Protein AF-A0A0F7BI77-F1 (afdb_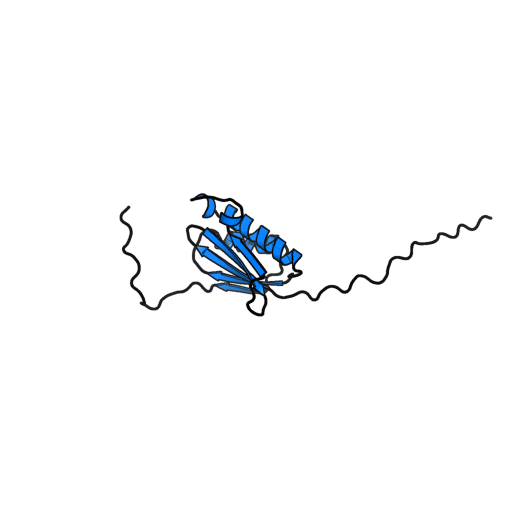monomer)

Structure (mmCIF, N/CA/C/O backbone):
data_AF-A0A0F7BI77-F1
#
_entry.id   AF-A0A0F7BI77-F1
#
loop_
_atom_site.group_PDB
_atom_site.id
_atom_site.type_symbol
_atom_site.label_atom_id
_atom_site.label_alt_id
_atom_site.label_comp_id
_atom_site.label_asym_id
_atom_site.label_entity_id
_atom_site.label_seq_id
_atom_site.pdbx_PDB_ins_code
_atom_site.Cartn_x
_atom_site.Cartn_y
_atom_site.Cartn_z
_atom_site.occupancy
_atom_site.B_iso_or_equiv
_atom_site.auth_seq_id
_atom_site.auth_comp_id
_atom_site.auth_asym_id
_atom_site.auth_atom_id
_atom_site.pdbx_PDB_model_num
ATOM 1 N N . MET A 1 1 ? -23.263 17.274 64.463 1.00 49.94 1 MET A N 1
ATOM 2 C CA . MET A 1 1 ? -23.212 16.264 63.380 1.00 49.94 1 MET A CA 1
ATOM 3 C C . MET A 1 1 ? -23.538 16.939 62.049 1.00 49.94 1 MET A C 1
ATOM 5 O O . MET A 1 1 ? -24.688 17.282 61.827 1.00 49.94 1 MET A O 1
ATOM 9 N N . LYS A 1 2 ? -22.540 17.222 61.197 1.00 44.50 2 LYS A N 1
ATOM 10 C CA . LYS A 1 2 ? -22.756 17.822 59.865 1.00 44.50 2 LYS A CA 1
ATOM 11 C C . LYS A 1 2 ? -22.809 16.701 58.824 1.00 44.50 2 LYS A C 1
ATOM 13 O O . LYS A 1 2 ? -21.796 16.066 58.547 1.00 44.50 2 LYS A O 1
ATOM 18 N N . THR A 1 3 ? -23.991 16.434 58.279 1.00 53.53 3 THR A N 1
ATOM 19 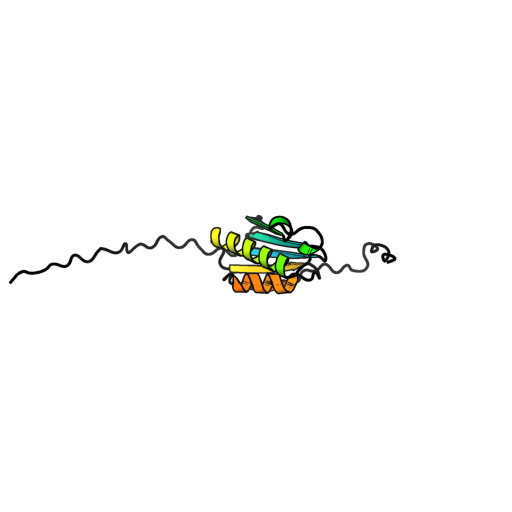C CA . THR A 1 3 ? -24.207 15.451 57.209 1.00 53.53 3 THR A CA 1
ATOM 20 C C . THR A 1 3 ? -23.670 15.988 55.881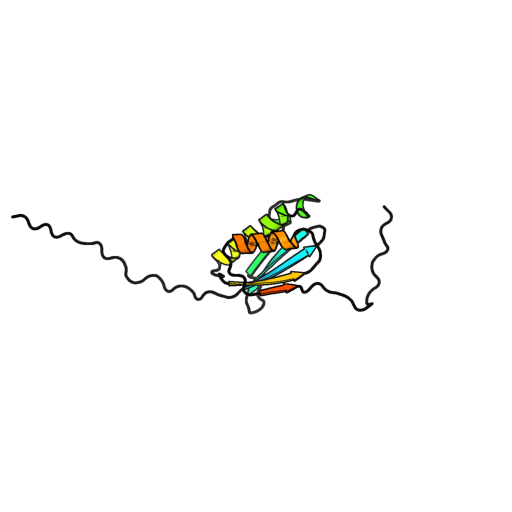 1.00 53.53 3 THR A C 1
ATOM 22 O O . THR A 1 3 ? -24.289 16.847 55.254 1.00 53.53 3 THR A O 1
ATOM 25 N N . TYR A 1 4 ? -22.523 15.478 55.435 1.00 56.03 4 TYR A N 1
ATOM 26 C CA . TYR A 1 4 ? -21.991 15.731 54.097 1.00 56.03 4 TYR A CA 1
ATOM 27 C C . TYR A 1 4 ? -22.781 14.923 53.055 1.00 56.03 4 TYR A C 1
ATOM 29 O O . TYR A 1 4 ? -22.498 13.750 52.818 1.00 56.03 4 TYR A O 1
ATOM 37 N N . LYS A 1 5 ? -23.764 15.546 52.394 1.00 58.50 5 LYS A N 1
ATOM 38 C CA . LYS A 1 5 ? -24.349 15.004 51.155 1.00 58.50 5 LYS A CA 1
ATOM 39 C C . LYS A 1 5 ? -23.339 15.185 50.015 1.00 58.50 5 LYS A C 1
ATOM 41 O O . LYS A 1 5 ? -23.290 16.241 49.389 1.00 58.50 5 LYS A O 1
ATOM 46 N N . LYS A 1 6 ? -22.532 14.158 49.731 1.00 56.34 6 LYS A N 1
ATOM 47 C CA . LYS A 1 6 ? -21.759 14.078 48.480 1.00 56.34 6 LYS A CA 1
ATOM 48 C C . LYS A 1 6 ? -22.742 13.952 47.308 1.00 56.34 6 LYS A C 1
ATOM 50 O O . LYS A 1 6 ? -23.318 12.889 47.099 1.00 56.34 6 LYS A O 1
ATOM 55 N N . LYS A 1 7 ? -22.945 15.03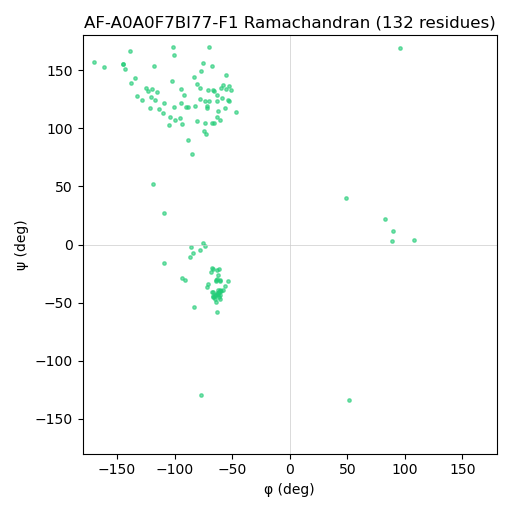1 46.544 1.00 56.72 7 LYS A N 1
ATOM 56 C CA . LYS A 1 7 ? -23.524 14.946 45.195 1.00 56.72 7 LYS A CA 1
ATOM 57 C C . LYS A 1 7 ? -22.503 14.232 44.308 1.00 56.72 7 LYS A C 1
ATOM 59 O O . LYS A 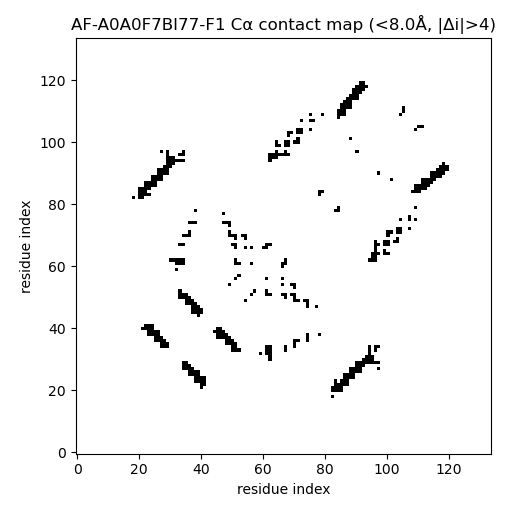1 7 ? -21.486 14.820 43.953 1.00 56.72 7 LYS A O 1
ATOM 64 N N . PHE A 1 8 ? -22.750 12.966 43.991 1.00 57.94 8 PHE A N 1
ATOM 65 C CA . PHE A 1 8 ? -22.028 12.282 42.922 1.00 57.94 8 PHE A CA 1
ATOM 66 C C . PHE A 1 8 ? -22.392 12.950 41.585 1.00 57.94 8 PHE A C 1
ATOM 68 O O . PHE A 1 8 ? -23.580 13.192 41.351 1.00 57.94 8 PHE A O 1
ATOM 75 N N . PRO A 1 9 ? -21.420 13.292 40.721 1.00 57.19 9 PRO A N 1
ATOM 76 C CA . PRO A 1 9 ? -21.730 13.835 39.407 1.00 57.19 9 PRO A CA 1
ATOM 77 C C . PRO A 1 9 ? -22.484 12.772 38.603 1.00 57.19 9 PRO A C 1
ATOM 79 O O . PRO A 1 9 ? -22.004 11.649 38.449 1.00 57.19 9 PRO A O 1
ATOM 82 N N . ALA A 1 10 ? -23.678 13.121 38.120 1.00 62.62 10 ALA A N 1
ATOM 83 C CA . ALA A 1 10 ? -24.442 12.285 37.208 1.00 62.62 10 ALA A CA 1
ATOM 84 C C . ALA A 1 10 ? -23.610 12.077 35.938 1.00 62.62 10 ALA A C 1
ATOM 86 O O . ALA A 1 10 ? -23.412 13.003 35.153 1.00 62.62 10 ALA A O 1
ATOM 87 N N . GLN A 1 11 ? -23.071 10.874 35.765 1.00 63.94 11 GLN A N 1
ATOM 88 C CA . GLN A 1 11 ? -22.447 10.497 34.507 1.00 63.94 11 GLN A CA 1
ATOM 89 C C . GLN A 1 11 ? -23.555 10.430 33.445 1.00 63.94 11 GLN A C 1
ATOM 91 O O . GLN A 1 11 ? -24.606 9.843 33.719 1.00 63.94 11 GLN A O 1
ATOM 96 N N . PRO A 1 12 ? -23.377 11.020 32.250 1.00 58.69 12 PRO A N 1
ATOM 97 C CA . PRO A 1 12 ? -24.340 10.833 31.176 1.00 58.69 12 PRO A CA 1
ATOM 98 C C . PRO A 1 12 ? -24.360 9.344 30.804 1.00 58.69 12 PRO A C 1
ATOM 100 O O . PRO A 1 12 ? -23.399 8.818 30.253 1.00 58.69 12 PRO A O 1
ATOM 103 N N . PHE A 1 13 ? -25.453 8.655 31.142 1.00 60.59 13 PHE A N 1
ATOM 104 C CA . PHE A 1 13 ? -25.643 7.219 30.891 1.00 60.59 13 PHE A CA 1
ATOM 105 C C . PHE A 1 13 ? -25.761 6.894 29.390 1.00 60.59 13 PHE A C 1
ATOM 107 O O . PHE A 1 13 ? -25.523 5.768 28.963 1.00 60.59 13 PHE A O 1
ATOM 114 N N . PHE A 1 14 ? -26.093 7.891 28.566 1.00 60.03 14 PHE A N 1
ATOM 115 C CA . PHE A 1 14 ? -26.186 7.751 27.118 1.00 60.03 14 PHE A CA 1
ATOM 116 C C . PHE A 1 14 ? -24.827 8.010 26.461 1.00 60.03 14 PHE A C 1
ATOM 118 O O . PHE A 1 14 ? -24.496 9.130 26.071 1.00 60.03 14 PHE A O 1
ATOM 125 N N . SER A 1 15 ? -24.030 6.951 26.306 1.00 66.25 15 SER A N 1
ATOM 126 C CA . SER A 1 15 ? -22.961 6.957 25.307 1.00 66.25 15 SER A CA 1
ATOM 127 C C . SER A 1 15 ? -23.589 7.158 23.919 1.00 66.25 15 SER A C 1
ATOM 129 O O . SER A 1 15 ? -24.585 6.487 23.629 1.00 66.25 15 SER A O 1
ATOM 131 N N . PRO A 1 16 ? -23.051 8.032 23.048 1.00 66.12 16 PRO A N 1
ATOM 132 C CA . PRO A 1 16 ? -23.593 8.212 21.704 1.00 66.12 16 PRO A CA 1
ATOM 133 C C . PRO A 1 16 ? -23.635 6.862 20.980 1.00 66.12 16 PRO A C 1
ATOM 135 O O . PRO A 1 16 ? -22.667 6.101 21.040 1.00 66.12 16 PRO A O 1
ATOM 138 N N . LEU A 1 17 ? -24.767 6.559 20.329 1.00 63.44 17 LEU A N 1
ATOM 139 C CA . LEU A 1 17 ? -24.968 5.332 19.554 1.00 63.44 17 LEU A CA 1
ATOM 140 C C . LEU A 1 17 ? -23.751 5.113 18.650 1.00 63.44 17 LEU A C 1
ATOM 142 O O . LEU A 1 17 ? -23.475 5.916 17.755 1.00 63.44 17 LEU A O 1
ATOM 146 N N . LYS A 1 18 ? -22.994 4.044 18.921 1.00 60.31 18 LYS A N 1
ATOM 147 C CA . LYS A 1 18 ? -21.823 3.668 18.128 1.00 60.31 18 LYS A CA 1
ATOM 148 C C . LYS A 1 18 ? -22.291 3.519 16.681 1.00 60.31 18 LYS A C 1
ATOM 150 O O . LYS A 1 18 ? -23.150 2.681 16.405 1.00 60.31 18 LYS A O 1
ATOM 155 N N . LYS A 1 19 ? -21.764 4.345 15.768 1.00 63.62 19 LYS A N 1
ATOM 156 C CA . LYS A 1 19 ? -22.008 4.170 14.330 1.00 63.62 19 LYS A CA 1
ATOM 157 C C . LYS A 1 19 ? -21.682 2.720 13.977 1.00 63.62 19 LYS A C 1
ATOM 159 O O . LYS A 1 19 ? -20.670 2.188 14.434 1.00 63.62 19 LYS A O 1
ATOM 164 N N . LYS A 1 20 ? -22.576 2.076 13.226 1.00 65.94 20 LYS A N 1
ATOM 165 C CA . LYS A 1 20 ? -22.409 0.688 12.789 1.00 65.94 20 LYS A CA 1
ATOM 166 C C . LYS A 1 20 ? -21.053 0.578 12.087 1.00 65.94 2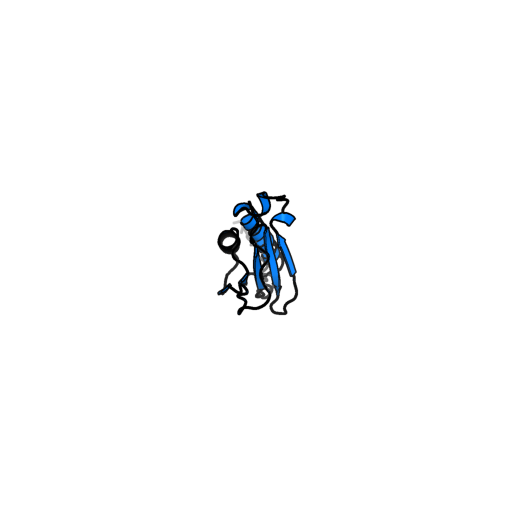0 LYS A C 1
ATOM 168 O O . LYS A 1 20 ? -20.792 1.351 11.175 1.00 65.94 20 LYS A O 1
ATOM 173 N N . SER A 1 21 ? -20.198 -0.337 12.542 1.00 67.31 21 SER A N 1
ATOM 174 C CA . SER A 1 21 ? -18.891 -0.561 11.923 1.00 67.31 21 SER A CA 1
ATOM 175 C C . SER A 1 21 ? -19.105 -1.025 10.485 1.00 67.31 21 SER A C 1
ATOM 177 O O . SER A 1 21 ? -19.686 -2.092 10.258 1.00 67.31 21 SER A O 1
ATOM 179 N N . GLU A 1 22 ? -18.674 -0.213 9.527 1.00 84.69 22 GLU A N 1
ATOM 180 C CA . GLU A 1 22 ? -18.773 -0.538 8.109 1.00 84.69 22 GLU A CA 1
ATOM 181 C C . GLU A 1 22 ? -17.592 -1.419 7.686 1.00 84.69 22 GLU A C 1
ATOM 183 O O . GLU A 1 22 ? -16.468 -1.287 8.179 1.00 84.69 22 GLU A O 1
ATOM 188 N N . ILE A 1 23 ? -17.864 -2.360 6.780 1.00 91.31 23 ILE A N 1
ATOM 189 C CA . ILE A 1 23 ? -16.842 -3.223 6.189 1.00 91.31 23 ILE A CA 1
ATOM 190 C C . ILE A 1 23 ? -16.317 -2.533 4.933 1.00 91.31 23 ILE A C 1
ATOM 192 O O . ILE A 1 23 ? -17.062 -2.309 3.976 1.00 91.31 23 ILE A O 1
ATOM 196 N N . GLY A 1 24 ? -15.022 -2.227 4.935 1.00 94.31 24 GLY A N 1
ATOM 197 C CA . GLY A 1 24 ? -14.312 -1.675 3.786 1.00 94.31 24 GLY A CA 1
ATOM 198 C C . GLY A 1 24 ? -13.502 -2.730 3.036 1.00 94.31 24 GLY A C 1
ATOM 199 O O . GLY A 1 24 ? -13.179 -3.798 3.554 1.00 94.31 24 GLY A O 1
ATOM 200 N N . THR A 1 25 ? -13.115 -2.416 1.807 1.00 96.06 25 THR A N 1
ATOM 201 C CA . THR A 1 25 ? -12.131 -3.179 1.035 1.00 96.06 25 THR A CA 1
ATOM 202 C C . THR A 1 25 ? -10.957 -2.277 0.683 1.00 96.06 25 THR A C 1
ATOM 204 O O . THR A 1 25 ? -11.136 -1.201 0.117 1.00 96.06 25 THR A O 1
ATOM 207 N N . ILE A 1 26 ? -9.741 -2.714 1.003 1.00 97.00 26 ILE A N 1
ATOM 208 C CA . ILE A 1 26 ? -8.503 -2.056 0.592 1.00 97.00 26 ILE A CA 1
ATOM 209 C C . ILE A 1 26 ? -7.917 -2.806 -0.600 1.00 97.00 26 ILE A C 1
ATOM 211 O O . ILE A 1 26 ? -7.512 -3.967 -0.499 1.00 97.00 26 ILE A O 1
ATOM 215 N N . TYR A 1 27 ? -7.813 -2.105 -1.723 1.00 96.81 27 TYR A N 1
ATOM 216 C CA . TYR A 1 27 ? -7.066 -2.554 -2.887 1.00 96.81 27 TYR A CA 1
ATOM 217 C C . TYR A 1 27 ? -5.611 -2.103 -2.767 1.00 96.81 27 TYR A C 1
ATOM 219 O O . TYR A 1 27 ? -5.320 -0.910 -2.730 1.00 96.81 27 TYR A O 1
ATOM 227 N N . LEU A 1 28 ? -4.693 -3.065 -2.726 1.00 96.81 28 LEU A N 1
ATOM 228 C CA . LEU A 1 28 ? -3.250 -2.857 -2.723 1.00 96.81 28 LEU A CA 1
ATOM 229 C C . LEU A 1 28 ? -2.694 -3.171 -4.112 1.00 96.81 28 LEU A C 1
ATOM 231 O O . LEU A 1 28 ? -2.591 -4.335 -4.498 1.00 96.81 28 LEU A O 1
ATOM 235 N N . GLN A 1 29 ? -2.255 -2.151 -4.839 1.00 95.94 29 GLN A N 1
ATOM 236 C CA . GLN A 1 29 ? -1.512 -2.314 -6.082 1.00 95.94 29 GLN A CA 1
ATOM 237 C C . GLN A 1 29 ? -0.015 -2.127 -5.823 1.00 95.94 29 GLN A C 1
ATOM 239 O O . GLN A 1 29 ? 0.470 -1.012 -5.624 1.00 95.94 29 GLN A O 1
ATOM 244 N N . SER A 1 30 ? 0.727 -3.232 -5.864 1.00 95.00 30 SER A N 1
ATOM 245 C CA . SER A 1 30 ? 2.173 -3.263 -5.665 1.00 95.00 30 SER A CA 1
ATOM 246 C C . SER A 1 30 ? 2.889 -3.467 -6.999 1.00 95.00 30 SER A C 1
ATOM 248 O O . SER A 1 30 ? 2.937 -4.571 -7.549 1.00 95.00 30 SER A O 1
ATOM 250 N N . THR A 1 31 ? 3.451 -2.384 -7.534 1.00 93.75 31 THR A N 1
ATOM 251 C CA . THR A 1 31 ? 4.322 -2.412 -8.720 1.00 93.75 31 THR A CA 1
ATOM 252 C C . THR A 1 31 ? 5.788 -2.313 -8.299 1.00 93.75 31 THR A C 1
ATOM 254 O O . THR A 1 31 ? 6.093 -2.015 -7.148 1.00 93.75 31 THR A O 1
ATOM 257 N N . ARG A 1 32 ? 6.731 -2.525 -9.226 1.00 92.00 32 ARG A N 1
ATOM 258 C CA . ARG A 1 32 ? 8.168 -2.396 -8.917 1.00 92.00 32 ARG A CA 1
ATOM 259 C C . ARG A 1 32 ? 8.577 -0.984 -8.484 1.00 92.00 32 ARG A C 1
ATOM 261 O O . ARG A 1 32 ? 9.542 -0.854 -7.747 1.00 92.00 32 ARG A O 1
ATOM 268 N N . ASN A 1 33 ? 7.849 0.048 -8.918 1.00 93.25 33 ASN A N 1
ATOM 269 C CA . ASN A 1 33 ? 8.252 1.449 -8.746 1.00 93.25 33 ASN A CA 1
ATOM 270 C C . ASN A 1 33 ? 7.395 2.211 -7.726 1.00 93.25 33 ASN A C 1
ATOM 272 O O . ASN A 1 33 ? 7.760 3.316 -7.330 1.00 93.25 33 ASN A O 1
ATOM 276 N N . ASN A 1 34 ? 6.230 1.672 -7.360 1.00 94.75 34 ASN A N 1
ATOM 277 C CA . ASN A 1 34 ? 5.276 2.341 -6.484 1.00 94.75 34 ASN A CA 1
ATOM 278 C C . ASN A 1 34 ? 4.287 1.345 -5.867 1.00 94.75 34 ASN A C 1
ATOM 280 O O . ASN A 1 34 ? 3.919 0.340 -6.491 1.00 94.75 34 ASN A O 1
ATOM 284 N N . THR A 1 35 ? 3.788 1.710 -4.694 1.00 96.19 35 THR A N 1
ATOM 285 C CA . THR A 1 35 ? 2.678 1.063 -3.995 1.00 96.19 35 THR A CA 1
ATOM 286 C C . THR A 1 35 ? 1.529 2.046 -3.862 1.00 96.19 35 THR A C 1
ATOM 288 O O . THR A 1 35 ? 1.703 3.152 -3.347 1.00 96.19 35 THR A O 1
ATOM 291 N N . ILE A 1 36 ? 0.362 1.642 -4.353 1.00 96.50 36 ILE A N 1
ATOM 292 C CA . ILE A 1 36 ? -0.870 2.429 -4.319 1.00 96.50 36 ILE A CA 1
ATOM 293 C C . ILE A 1 36 ? -1.897 1.633 -3.525 1.00 96.50 36 ILE A C 1
ATOM 295 O O . ILE A 1 36 ? -2.053 0.429 -3.731 1.00 96.50 36 ILE A O 1
ATOM 299 N N . LEU A 1 37 ? -2.570 2.313 -2.612 1.00 97.19 37 LEU A N 1
ATOM 300 C CA . LEU A 1 37 ? -3.606 1.769 -1.759 1.00 97.19 37 LEU A CA 1
ATOM 301 C C . LEU A 1 37 ? -4.879 2.577 -1.956 1.00 97.19 37 LEU A C 1
ATOM 303 O O . LEU A 1 37 ? -4.851 3.807 -1.896 1.00 97.19 37 LEU A O 1
ATOM 307 N N . THR A 1 38 ? -5.989 1.883 -2.154 1.00 97.38 38 THR A N 1
ATOM 308 C CA . THR A 1 38 ? -7.301 2.502 -2.336 1.00 97.38 38 THR A CA 1
ATOM 309 C C . THR A 1 38 ? -8.285 1.860 -1.379 1.00 97.38 38 THR A C 1
ATOM 311 O O . THR A 1 38 ? -8.446 0.642 -1.384 1.00 97.38 38 THR A O 1
ATOM 314 N N . LEU A 1 39 ? -8.927 2.685 -0.560 1.00 96.56 39 LEU A N 1
ATOM 315 C CA . LEU A 1 39 ? -10.000 2.304 0.343 1.00 96.56 39 LEU A CA 1
ATOM 316 C C . LEU A 1 39 ? -11.341 2.484 -0.365 1.00 96.56 39 LEU A C 1
ATOM 318 O O . LEU A 1 39 ? -11.632 3.552 -0.910 1.00 96.56 39 LEU A O 1
ATOM 322 N N . VAL A 1 40 ? -12.148 1.434 -0.340 1.00 96.12 40 VAL A N 1
ATOM 323 C CA . VAL A 1 40 ? -13.419 1.346 -1.052 1.00 96.12 40 VAL A CA 1
ATOM 324 C C . VAL A 1 40 ? -14.480 0.775 -0.116 1.00 96.12 40 VAL A C 1
ATOM 326 O O . VAL A 1 40 ? -14.185 -0.119 0.678 1.00 96.12 40 VAL A O 1
ATOM 329 N N . ASP A 1 41 ? -15.710 1.261 -0.220 1.00 92.19 41 ASP A N 1
ATOM 330 C CA . ASP A 1 41 ? -16.858 0.672 0.478 1.00 92.19 41 ASP A CA 1
ATOM 331 C C . ASP A 1 41 ? -17.247 -0.690 -0.103 1.00 92.19 41 ASP A C 1
ATOM 333 O O . ASP A 1 41 ? -16.862 -1.060 -1.213 1.00 92.19 41 ASP A O 1
ATOM 337 N N . HIS A 1 42 ? -18.141 -1.399 0.585 1.00 87.38 42 HIS A N 1
ATOM 338 C CA . HIS A 1 42 ? -18.816 -2.572 0.028 1.00 87.38 42 HIS A CA 1
ATOM 339 C C . HIS A 1 42 ? -19.519 -2.294 -1.320 1.00 87.38 42 HIS A C 1
ATOM 341 O O . HIS A 1 42 ? -19.597 -3.173 -2.172 1.00 87.38 42 HIS A O 1
ATOM 347 N N . GLN A 1 43 ? -20.012 -1.070 -1.540 1.00 87.88 43 GLN A N 1
ATOM 348 C CA . GLN A 1 43 ? -20.685 -0.677 -2.787 1.00 87.88 43 GLN A CA 1
ATOM 349 C C . GLN A 1 43 ? -19.726 -0.378 -3.953 1.00 87.88 43 GLN A C 1
ATOM 351 O O . GLN A 1 43 ? -20.184 -0.104 -5.056 1.00 87.88 43 GLN A O 1
ATOM 356 N N . GLY A 1 44 ? -18.406 -0.401 -3.736 1.00 86.81 44 GLY A N 1
ATOM 357 C CA . GLY A 1 44 ? -17.432 -0.067 -4.781 1.00 86.81 44 GLY A CA 1
ATOM 358 C C . GLY A 1 44 ? -17.077 1.423 -4.873 1.00 86.81 44 GLY A C 1
ATOM 359 O O . GLY A 1 44 ? -16.265 1.805 -5.713 1.00 86.81 44 GLY A O 1
ATOM 360 N N . ASN A 1 45 ? -17.618 2.263 -3.987 1.00 92.50 45 ASN A N 1
ATOM 361 C CA . ASN A 1 45 ? -17.313 3.692 -3.942 1.00 92.50 45 ASN A CA 1
ATOM 362 C C . ASN A 1 45 ? -15.956 3.946 -3.272 1.00 92.50 45 ASN A C 1
ATOM 364 O O . ASN A 1 45 ? -15.728 3.525 -2.137 1.00 92.50 45 ASN A O 1
ATOM 368 N N . GLY A 1 46 ? -15.054 4.648 -3.961 1.00 93.38 46 GLY A N 1
ATOM 369 C CA . GLY A 1 46 ? -13.741 5.008 -3.425 1.00 93.38 46 GLY A CA 1
ATOM 370 C C . GLY A 1 46 ? -13.847 6.089 -2.349 1.00 93.38 46 GLY A C 1
ATOM 371 O O . GLY A 1 46 ? -14.265 7.207 -2.637 1.00 93.38 46 GLY A O 1
ATOM 372 N N . LYS A 1 47 ? -13.442 5.772 -1.117 1.00 93.25 47 LYS A N 1
ATOM 373 C CA . LYS A 1 47 ? -13.444 6.720 0.012 1.00 93.25 47 LYS A CA 1
ATOM 374 C C . LYS A 1 47 ? -12.146 7.481 0.176 1.00 9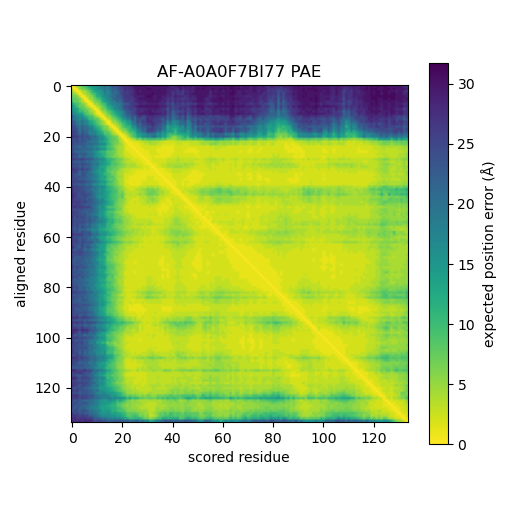3.25 47 LYS A C 1
ATOM 376 O O . LYS A 1 47 ? -12.141 8.602 0.671 1.00 93.25 47 LYS A O 1
ATOM 381 N N . GLY A 1 48 ? -11.043 6.857 -0.207 1.00 94.19 48 GLY A N 1
ATOM 382 C CA . GLY A 1 48 ? -9.723 7.433 -0.039 1.00 94.19 48 GLY A CA 1
ATOM 383 C C . GLY A 1 48 ? -8.678 6.622 -0.773 1.00 94.19 48 GLY A C 1
ATOM 384 O O . GLY A 1 48 ? -8.852 5.437 -1.058 1.00 94.19 48 GLY A O 1
ATOM 385 N N . TRP A 1 49 ? -7.574 7.273 -1.093 1.00 96.44 49 TRP A N 1
ATOM 386 C CA . TRP A 1 49 ? -6.417 6.626 -1.678 1.00 96.44 49 TRP A CA 1
ATOM 387 C C . TRP A 1 49 ? -5.152 7.262 -1.113 1.00 96.44 49 TRP A C 1
ATOM 389 O O . TRP A 1 49 ? -5.126 8.435 -0.741 1.00 96.44 49 TRP A O 1
ATOM 399 N N . ALA A 1 50 ? -4.092 6.473 -1.047 1.00 96.88 50 ALA A N 1
ATOM 400 C CA . ALA A 1 50 ? -2.760 6.972 -0.781 1.00 96.88 50 ALA A CA 1
ATOM 401 C C . ALA A 1 50 ? -1.763 6.144 -1.575 1.00 96.88 50 ALA A C 1
ATOM 403 O O . ALA A 1 50 ? -1.986 4.985 -1.925 1.00 96.88 50 ALA A O 1
ATOM 404 N N . SER A 1 51 ? -0.623 6.744 -1.856 1.00 96.75 51 SER A N 1
ATOM 405 C CA . SER A 1 51 ? 0.495 6.049 -2.469 1.00 96.75 51 SER A CA 1
ATOM 406 C C . SER A 1 51 ? 1.787 6.483 -1.811 1.00 96.75 51 SER A C 1
ATOM 408 O O . SER A 1 51 ? 1.834 7.511 -1.131 1.00 96.75 51 SER A O 1
ATOM 410 N N . SER A 1 52 ? 2.856 5.737 -2.061 1.00 95.62 52 SER A N 1
ATOM 411 C CA . SER A 1 52 ? 4.193 6.140 -1.627 1.00 95.62 52 SER A CA 1
ATOM 412 C C . SER A 1 52 ? 4.562 7.533 -2.163 1.00 95.62 52 SER A C 1
ATOM 414 O O . SER A 1 52 ? 5.149 8.333 -1.443 1.00 95.62 52 SER A O 1
ATOM 416 N N . GLY A 1 53 ? 4.127 7.874 -3.382 1.00 95.00 53 GLY A N 1
ATOM 417 C CA . GLY A 1 53 ? 4.273 9.227 -3.932 1.00 95.00 53 GLY A CA 1
ATOM 418 C C . GLY A 1 53 ? 3.453 10.294 -3.197 1.00 95.00 53 GLY A C 1
ATOM 419 O O . GLY A 1 53 ? 3.968 11.374 -2.931 1.00 95.00 53 GLY A O 1
ATOM 420 N N . SER A 1 54 ? 2.211 9.981 -2.811 1.00 95.25 54 SER A N 1
ATOM 421 C CA . SER A 1 54 ? 1.310 10.915 -2.109 1.00 95.25 54 SER A CA 1
ATOM 422 C C . SER A 1 54 ? 1.821 11.348 -0.732 1.00 95.25 54 SER A C 1
ATOM 424 O O . SER A 1 54 ? 1.385 12.374 -0.226 1.00 95.25 54 SER A O 1
ATOM 426 N N . ILE A 1 55 ? 2.710 10.567 -0.117 1.00 94.44 55 ILE A N 1
ATOM 427 C CA . ILE A 1 55 ? 3.327 10.888 1.181 1.00 94.44 55 ILE A CA 1
ATOM 428 C C . ILE A 1 55 ? 4.583 11.751 1.023 1.00 94.44 55 ILE A C 1
ATOM 430 O O . ILE A 1 55 ? 5.090 12.291 1.999 1.00 94.44 55 ILE A O 1
ATOM 434 N N . GLY A 1 56 ? 5.076 11.915 -0.207 1.00 94.75 56 GLY A N 1
ATOM 435 C CA . GLY A 1 56 ? 6.246 12.737 -0.510 1.00 94.75 56 GLY A CA 1
ATOM 436 C C . GLY A 1 56 ? 7.497 11.945 -0.883 1.00 94.75 56 GLY A C 1
ATOM 437 O O . GLY A 1 56 ? 8.536 12.550 -1.143 1.00 94.75 56 GLY A O 1
ATOM 438 N N . PHE A 1 57 ? 7.439 10.609 -0.980 1.00 96.38 57 PHE A N 1
ATOM 439 C CA . PHE A 1 57 ? 8.566 9.855 -1.530 1.00 96.38 57 PHE A CA 1
ATOM 440 C C . PHE A 1 57 ? 8.673 10.094 -3.038 1.00 96.38 57 PHE A C 1
ATOM 442 O O . PHE A 1 57 ? 7.697 9.997 -3.777 1.00 96.38 57 PHE A O 1
ATOM 449 N N . GLN A 1 58 ? 9.887 10.372 -3.509 1.00 95.06 58 GLN A N 1
ATOM 450 C CA . GLN A 1 58 ? 10.159 10.695 -4.909 1.00 95.06 58 GLN A CA 1
ATOM 451 C C . GLN A 1 58 ? 11.099 9.670 -5.549 1.00 95.06 58 GLN A C 1
ATOM 453 O O . GLN A 1 58 ? 11.921 9.051 -4.873 1.00 95.06 58 GLN A O 1
ATOM 458 N N . HIS A 1 59 ? 11.004 9.523 -6.874 1.00 94.38 59 HIS A N 1
ATOM 459 C CA . HIS A 1 59 ? 11.896 8.673 -7.675 1.00 94.38 59 HIS A CA 1
ATOM 460 C C . HIS A 1 59 ? 12.006 7.234 -7.127 1.00 94.38 59 HIS A C 1
ATOM 462 O O . HIS A 1 59 ? 10.988 6.625 -6.795 1.00 94.38 59 HIS A O 1
ATOM 468 N N . SER A 1 60 ? 13.223 6.691 -7.028 1.00 93.38 60 SER A N 1
ATOM 469 C CA . SER A 1 60 ? 13.522 5.348 -6.515 1.00 93.38 60 SER A CA 1
ATOM 470 C C . SER A 1 60 ? 13.114 5.142 -5.056 1.00 93.38 60 SER A C 1
ATOM 472 O O . SER A 1 60 ? 12.878 4.014 -4.639 1.00 93.38 60 SER A O 1
ATOM 474 N N . ARG A 1 61 ? 12.952 6.208 -4.263 1.00 93.88 61 ARG A N 1
ATOM 475 C CA . ARG A 1 61 ? 12.518 6.069 -2.865 1.00 93.88 61 ARG A CA 1
ATOM 476 C C . ARG A 1 61 ? 11.076 5.554 -2.754 1.00 93.88 61 ARG A C 1
ATOM 478 O O . ARG A 1 61 ? 10.734 4.945 -1.744 1.00 93.88 61 ARG A O 1
ATOM 485 N N . LYS A 1 62 ? 10.262 5.699 -3.811 1.00 95.44 62 LYS A N 1
ATOM 486 C CA . LYS A 1 62 ? 8.885 5.171 -3.885 1.00 95.44 62 LYS A CA 1
ATOM 487 C C . LYS A 1 62 ? 8.797 3.645 -3.939 1.00 95.44 62 LYS A C 1
ATOM 489 O O . LYS A 1 62 ? 7.760 3.104 -3.576 1.00 95.44 62 LYS A O 1
ATOM 494 N N . SER A 1 63 ? 9.846 2.948 -4.382 1.00 92.75 63 SER A N 1
ATOM 495 C CA . SER A 1 63 ? 9.848 1.480 -4.479 1.00 92.75 63 SER A CA 1
ATOM 496 C C . SER A 1 63 ? 10.252 0.780 -3.181 1.00 92.75 63 SER A C 1
ATOM 498 O O . SER A 1 63 ? 10.305 -0.448 -3.137 1.00 92.75 63 SER A O 1
ATOM 500 N N . THR A 1 64 ? 10.586 1.540 -2.138 1.00 94.94 64 THR A N 1
ATOM 501 C CA . THR A 1 64 ? 11.048 0.987 -0.863 1.00 94.94 64 THR A CA 1
ATOM 502 C C . THR A 1 64 ? 9.888 0.441 -0.030 1.00 94.94 64 THR A C 1
ATOM 504 O O . THR A 1 64 ? 8.764 0.943 -0.069 1.00 94.94 64 THR A O 1
ATOM 507 N N . THR A 1 65 ? 10.168 -0.585 0.775 1.00 95.94 65 THR A N 1
ATOM 508 C CA . THR A 1 65 ? 9.186 -1.192 1.690 1.00 95.94 65 THR A CA 1
ATOM 509 C C . THR A 1 65 ? 8.714 -0.220 2.770 1.00 95.94 65 THR A C 1
ATOM 511 O O . THR A 1 65 ? 7.554 -0.290 3.179 1.00 95.94 65 THR A O 1
ATOM 514 N N . TYR A 1 66 ? 9.583 0.707 3.184 1.00 95.69 66 TYR A N 1
ATOM 515 C CA . TYR A 1 66 ? 9.269 1.771 4.137 1.00 95.69 66 TYR A CA 1
ATOM 516 C C . TYR A 1 66 ? 8.245 2.762 3.572 1.00 95.69 66 TYR A C 1
ATOM 518 O O . TYR A 1 66 ? 7.245 3.067 4.220 1.00 95.69 66 TYR A O 1
ATOM 526 N N . ALA A 1 67 ? 8.422 3.193 2.320 1.00 96.06 67 ALA A N 1
ATOM 527 C CA . ALA A 1 67 ? 7.461 4.075 1.667 1.00 96.06 67 ALA A CA 1
ATOM 528 C C . ALA A 1 67 ? 6.084 3.409 1.477 1.00 96.06 67 ALA A C 1
ATOM 530 O O . ALA A 1 67 ? 5.052 4.083 1.499 1.00 96.06 67 ALA A O 1
ATOM 531 N N . ALA A 1 68 ? 6.050 2.087 1.297 1.00 96.31 68 ALA A N 1
ATOM 532 C CA . ALA A 1 68 ? 4.816 1.304 1.226 1.00 96.31 68 ALA A CA 1
ATOM 533 C C . ALA A 1 68 ? 4.118 1.160 2.591 1.00 96.31 68 ALA A C 1
ATOM 535 O O . ALA A 1 68 ? 2.886 1.183 2.668 1.00 96.31 68 ALA A O 1
ATOM 536 N N . GLN A 1 69 ? 4.897 1.036 3.670 1.00 96.44 69 GLN A N 1
ATOM 537 C CA . GLN A 1 69 ? 4.389 1.024 5.042 1.00 96.44 69 GLN A CA 1
ATOM 538 C C . GLN A 1 69 ? 3.745 2.368 5.395 1.00 96.44 69 GLN A C 1
ATOM 540 O O . GLN A 1 69 ? 2.601 2.389 5.839 1.00 96.44 69 GLN A O 1
ATOM 545 N N . ALA A 1 70 ? 4.430 3.483 5.128 1.00 96.44 70 ALA A N 1
ATOM 546 C CA . ALA A 1 70 ? 3.884 4.811 5.399 1.00 96.44 70 ALA A CA 1
ATOM 547 C C . ALA A 1 70 ? 2.553 5.046 4.649 1.00 96.44 70 ALA A C 1
ATOM 549 O O . ALA A 1 70 ? 1.608 5.607 5.206 1.00 96.44 70 ALA A O 1
ATOM 550 N N . ALA A 1 71 ? 2.447 4.566 3.400 1.00 96.75 71 ALA A N 1
ATOM 551 C CA . ALA A 1 71 ? 1.211 4.609 2.608 1.00 96.75 71 ALA A CA 1
ATOM 552 C C . ALA A 1 71 ? 0.061 3.839 3.259 1.00 96.75 71 ALA A C 1
ATOM 554 O O . ALA A 1 71 ? -1.059 4.349 3.332 1.00 96.75 71 ALA A O 1
ATOM 555 N N . ALA A 1 72 ? 0.350 2.647 3.774 1.00 96.94 72 ALA A N 1
ATOM 556 C CA . ALA A 1 72 ? -0.610 1.829 4.502 1.00 96.94 72 ALA A CA 1
ATOM 557 C C . ALA A 1 72 ? -1.073 2.478 5.806 1.00 96.94 72 ALA A C 1
ATOM 559 O O . ALA A 1 72 ? -2.272 2.513 6.068 1.00 96.94 72 ALA A O 1
ATOM 560 N N . GLU A 1 73 ? -0.160 3.057 6.581 1.00 96.06 73 GLU A N 1
ATOM 561 C CA . GLU A 1 73 ? -0.510 3.757 7.819 1.00 96.06 73 GLU A CA 1
ATOM 562 C C . GLU A 1 73 ? -1.418 4.967 7.560 1.00 96.06 73 GLU A C 1
ATOM 564 O O . GLU A 1 73 ? -2.359 5.208 8.317 1.00 96.06 73 GLU A O 1
ATOM 569 N N . ASN A 1 74 ? -1.180 5.718 6.480 1.00 96.69 74 ASN A N 1
ATOM 570 C CA . ASN A 1 74 ? -2.032 6.852 6.121 1.00 96.69 74 ASN A CA 1
ATOM 571 C C . ASN A 1 74 ? -3.446 6.397 5.720 1.00 96.69 74 ASN A C 1
ATOM 573 O O . ASN A 1 74 ? -4.432 6.939 6.219 1.00 96.69 74 ASN A O 1
ATOM 577 N N . ILE A 1 75 ? -3.561 5.350 4.895 1.00 96.69 75 ILE A N 1
ATOM 578 C CA . ILE A 1 75 ? -4.868 4.770 4.549 1.00 96.69 75 ILE A CA 1
ATOM 579 C C . ILE A 1 75 ? -5.592 4.228 5.773 1.00 96.69 75 ILE A C 1
ATOM 581 O O . ILE A 1 75 ? -6.792 4.451 5.911 1.00 96.69 75 ILE A O 1
ATOM 585 N N . ALA A 1 76 ? -4.887 3.565 6.685 1.00 95.88 76 ALA A N 1
ATOM 586 C CA . ALA A 1 76 ? -5.506 3.071 7.903 1.00 95.88 76 ALA A CA 1
ATOM 587 C C . ALA A 1 76 ? -6.054 4.206 8.773 1.00 95.88 76 ALA A C 1
ATOM 589 O O . ALA A 1 76 ? -7.183 4.129 9.251 1.00 95.88 76 ALA A O 1
ATOM 590 N N . LYS A 1 77 ? -5.306 5.308 8.905 1.00 94.62 77 LYS A N 1
ATOM 591 C CA . LYS A 1 77 ? -5.793 6.515 9.588 1.00 94.62 77 LYS A CA 1
ATOM 592 C C . LYS A 1 77 ? -7.040 7.087 8.911 1.00 94.62 77 LYS A C 1
ATOM 594 O O . LYS A 1 77 ? -7.951 7.524 9.608 1.00 94.62 77 LYS A O 1
ATOM 599 N N . GLN A 1 78 ? -7.096 7.097 7.578 1.00 94.12 78 GLN A N 1
ATOM 600 C CA . GLN A 1 78 ? -8.289 7.531 6.841 1.00 94.12 78 GLN A CA 1
ATOM 601 C C . GLN A 1 78 ? -9.480 6.591 7.081 1.00 94.12 78 GLN A C 1
ATOM 603 O O . GLN A 1 78 ? -10.576 7.074 7.345 1.00 94.12 78 GLN A O 1
ATOM 608 N N . ALA A 1 79 ? -9.266 5.274 7.069 1.00 93.62 79 ALA A N 1
ATOM 609 C CA . ALA A 1 79 ? -10.307 4.281 7.338 1.00 93.62 79 ALA A CA 1
ATOM 610 C C . ALA A 1 79 ? -10.908 4.436 8.745 1.00 93.62 79 ALA A C 1
ATOM 612 O O . ALA A 1 79 ? -12.127 4.518 8.889 1.00 93.62 79 ALA A O 1
ATOM 613 N N . ILE A 1 80 ? -10.058 4.591 9.765 1.00 91.88 80 ILE A N 1
ATOM 614 C CA . ILE A 1 80 ? -10.495 4.785 11.156 1.00 91.88 80 ILE A CA 1
ATOM 615 C C . ILE A 1 80 ? -11.297 6.086 11.304 1.00 91.88 80 ILE A C 1
ATOM 617 O O . ILE A 1 80 ? -12.338 6.099 11.956 1.00 91.88 80 ILE A O 1
ATOM 621 N N . LYS A 1 81 ? -10.869 7.180 10.655 1.00 91.69 81 LYS A N 1
ATOM 622 C CA . LYS A 1 81 ? -11.618 8.454 10.655 1.00 91.69 81 LYS A CA 1
ATOM 623 C C . LYS A 1 81 ? -13.017 8.322 10.049 1.00 91.69 81 LYS A C 1
ATOM 625 O O . LYS A 1 81 ? -13.922 9.042 10.458 1.00 91.69 81 LYS A O 1
ATOM 630 N N . LEU A 1 82 ? -13.183 7.423 9.082 1.00 90.00 82 LEU A N 1
ATOM 631 C CA . LEU A 1 82 ? -14.462 7.145 8.433 1.00 90.00 82 LEU A CA 1
ATOM 632 C C . LEU A 1 82 ? -15.336 6.151 9.218 1.00 90.00 82 LEU A C 1
ATOM 634 O O . LEU A 1 82 ? -16.499 5.982 8.869 1.00 90.00 82 LEU A O 1
ATOM 638 N N . GLY A 1 83 ? -14.820 5.538 10.290 1.00 89.56 83 GLY A N 1
ATOM 639 C CA . GLY A 1 83 ? -15.540 4.531 11.081 1.00 89.56 83 GLY A CA 1
ATOM 640 C C . GLY A 1 83 ? -15.480 3.114 10.497 1.00 89.56 83 GLY A C 1
ATOM 641 O O . GLY A 1 83 ? -16.344 2.287 10.795 1.00 89.56 83 GLY A O 1
ATOM 642 N N . ILE A 1 84 ? -14.483 2.835 9.653 1.00 91.31 84 ILE A N 1
ATOM 643 C CA . ILE A 1 84 ? -14.242 1.510 9.076 1.00 91.31 84 ILE A CA 1
ATOM 644 C C . ILE A 1 84 ? -13.242 0.770 9.968 1.00 91.31 84 ILE A C 1
ATOM 646 O O . ILE A 1 84 ? -12.037 1.018 9.911 1.00 91.31 84 ILE A O 1
ATOM 650 N N . ASP A 1 85 ? -13.750 -0.168 10.765 1.00 90.25 85 ASP A N 1
ATOM 651 C CA . ASP A 1 85 ? -12.938 -0.979 11.685 1.00 90.25 85 ASP A CA 1
ATOM 652 C C . ASP A 1 85 ? -12.493 -2.307 11.054 1.00 90.25 85 ASP A C 1
ATOM 654 O O . ASP A 1 85 ? -11.458 -2.875 11.412 1.00 90.25 85 ASP A O 1
ATOM 658 N N . THR A 1 86 ? -13.297 -2.824 10.125 1.00 93.00 86 THR A N 1
ATOM 659 C CA . THR A 1 86 ? -13.131 -4.136 9.48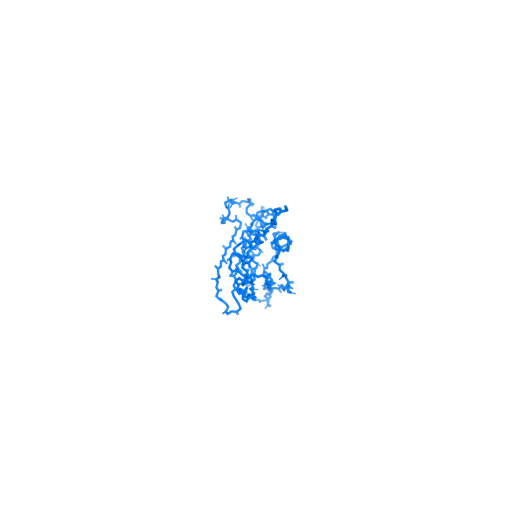9 1.00 93.00 86 THR A CA 1
ATOM 660 C C . THR A 1 86 ? -12.851 -3.988 8.007 1.00 93.00 86 THR A C 1
ATOM 662 O O . THR A 1 86 ? -13.569 -3.271 7.308 1.00 93.00 86 THR A O 1
ATOM 665 N N . VAL A 1 87 ? -11.821 -4.679 7.518 1.00 95.06 87 VAL A N 1
ATOM 666 C CA . VAL A 1 87 ? -11.333 -4.507 6.152 1.00 95.06 87 VAL A CA 1
ATOM 667 C C . VAL A 1 87 ? -11.001 -5.833 5.471 1.00 95.06 87 VAL A C 1
ATOM 669 O O . VAL A 1 87 ? -10.359 -6.714 6.042 1.00 95.06 87 VAL A O 1
ATOM 672 N N . ASN A 1 88 ? -11.366 -5.925 4.197 1.00 95.31 88 ASN A N 1
ATOM 673 C CA . ASN A 1 88 ? -10.911 -6.952 3.266 1.00 95.31 88 ASN A CA 1
ATOM 674 C C . ASN A 1 88 ? -9.710 -6.438 2.471 1.00 95.31 88 ASN A C 1
ATOM 676 O O . ASN A 1 88 ? -9.757 -5.324 1.952 1.00 95.31 88 ASN A O 1
ATOM 680 N N . ILE A 1 89 ? -8.645 -7.226 2.327 1.00 96.50 89 ILE A N 1
ATOM 681 C CA . ILE A 1 89 ? -7.457 -6.792 1.579 1.00 96.50 89 ILE A CA 1
ATOM 682 C C . ILE A 1 89 ? -7.366 -7.565 0.265 1.00 96.50 89 ILE A C 1
ATOM 684 O O . ILE A 1 89 ? -7.257 -8.792 0.252 1.00 96.50 89 ILE A O 1
ATOM 688 N N . ILE A 1 90 ? -7.356 -6.832 -0.848 1.00 96.31 90 ILE A N 1
ATOM 689 C CA . ILE A 1 90 ? -7.171 -7.385 -2.191 1.00 96.31 90 ILE A CA 1
ATOM 690 C C . ILE A 1 90 ? -5.845 -6.885 -2.749 1.00 96.31 90 ILE A C 1
ATOM 692 O O . ILE A 1 90 ? -5.658 -5.690 -2.966 1.00 96.31 90 ILE A O 1
ATOM 696 N N . MET A 1 91 ? -4.917 -7.799 -3.011 1.00 95.75 91 MET A N 1
ATOM 697 C CA . MET A 1 91 ? -3.580 -7.468 -3.492 1.00 95.75 91 MET A CA 1
ATOM 698 C C . MET A 1 91 ? -3.430 -7.721 -4.989 1.00 95.75 91 MET A C 1
ATOM 700 O O . MET A 1 91 ? -3.863 -8.750 -5.498 1.00 95.75 91 MET A O 1
ATOM 704 N N . LYS A 1 92 ? -2.725 -6.832 -5.684 1.00 95.44 92 LYS A N 1
ATOM 705 C CA . LYS A 1 92 ? -2.396 -6.943 -7.106 1.00 95.44 92 LYS A CA 1
ATOM 706 C C . LYS A 1 92 ? -0.916 -6.642 -7.329 1.00 95.44 92 LYS A C 1
ATOM 708 O O . LYS A 1 92 ? -0.436 -5.574 -6.951 1.00 95.44 92 LYS A O 1
ATOM 713 N N . GLY A 1 93 ? -0.214 -7.548 -8.006 1.00 91.94 93 GLY A N 1
ATOM 714 C CA . GLY A 1 93 ? 1.166 -7.351 -8.454 1.00 91.94 93 GLY A CA 1
ATOM 715 C C . GLY A 1 93 ? 2.239 -7.913 -7.514 1.00 91.94 93 GLY A C 1
ATOM 716 O O . GLY A 1 93 ? 1.974 -8.325 -6.383 1.00 91.94 93 GLY A O 1
ATOM 717 N N . LEU A 1 94 ? 3.474 -7.938 -8.024 1.00 90.94 94 LEU A N 1
ATOM 718 C CA . LEU A 1 94 ? 4.660 -8.568 -7.420 1.00 90.94 94 LEU A CA 1
ATOM 719 C C . LEU A 1 94 ? 5.692 -7.536 -6.912 1.00 90.94 94 LEU A C 1
ATOM 721 O O . LEU A 1 94 ? 6.893 -7.793 -6.918 1.00 90.94 94 LEU A O 1
ATOM 725 N N . GLY A 1 95 ? 5.261 -6.327 -6.545 1.00 90.31 95 GLY A N 1
ATOM 726 C CA . GLY A 1 95 ? 6.163 -5.288 -6.033 1.00 90.31 95 GLY A CA 1
ATOM 727 C C . GLY A 1 95 ? 6.629 -5.522 -4.589 1.00 90.31 95 GLY A C 1
ATOM 728 O O . GLY A 1 95 ? 5.937 -6.162 -3.792 1.00 90.31 95 GLY A O 1
ATOM 729 N N . TYR A 1 96 ? 7.775 -4.933 -4.232 1.00 90.00 96 TYR A N 1
ATOM 730 C CA . TYR A 1 96 ? 8.444 -5.119 -2.935 1.00 90.00 96 TYR A CA 1
ATOM 731 C C . TYR A 1 96 ? 7.606 -4.678 -1.723 1.00 90.00 96 TYR A C 1
ATOM 733 O O . TYR A 1 96 ? 7.710 -5.270 -0.654 1.00 90.00 96 TYR A O 1
ATOM 741 N N . GLY A 1 97 ? 6.733 -3.679 -1.880 1.00 91.94 97 GLY A N 1
ATOM 742 C CA . GLY A 1 97 ? 5.921 -3.129 -0.788 1.00 91.94 97 GLY A CA 1
ATOM 743 C C . GLY A 1 97 ? 4.733 -3.991 -0.344 1.00 91.94 97 GLY A C 1
ATOM 744 O O . GLY A 1 97 ? 3.986 -3.589 0.540 1.00 91.94 97 GLY A O 1
ATOM 745 N N . LYS A 1 98 ? 4.529 -5.175 -0.936 1.00 92.81 98 LYS A N 1
ATOM 746 C CA . LYS A 1 98 ? 3.308 -5.971 -0.734 1.00 92.81 98 LYS A CA 1
ATOM 747 C C . LYS A 1 98 ? 3.124 -6.422 0.718 1.00 92.81 98 LYS A C 1
ATOM 749 O O . LYS A 1 98 ? 2.130 -6.099 1.361 1.00 92.81 98 LYS A O 1
ATOM 754 N N . GLN A 1 99 ? 4.108 -7.147 1.246 1.00 93.12 99 GLN A N 1
ATOM 755 C CA . GLN A 1 99 ? 4.052 -7.689 2.604 1.00 93.12 99 GLN A CA 1
ATOM 756 C C . GLN A 1 99 ? 4.179 -6.595 3.672 1.00 93.12 99 GLN A C 1
ATOM 758 O O . GLN A 1 99 ? 3.554 -6.704 4.727 1.00 93.12 99 GLN A O 1
ATOM 763 N N . SER A 1 100 ? 4.957 -5.534 3.414 1.00 94.88 100 SER A N 1
ATOM 764 C CA . SER A 1 100 ? 5.113 -4.442 4.382 1.00 94.88 100 SER A CA 1
ATOM 765 C C . SER A 1 100 ? 3.816 -3.657 4.561 1.00 94.88 100 SER A C 1
ATOM 767 O O . SER A 1 100 ? 3.443 -3.386 5.700 1.00 94.88 100 SER A O 1
ATOM 769 N N . SER A 1 101 ? 3.080 -3.377 3.480 1.00 96.00 101 SER A N 1
ATOM 770 C CA . SER A 1 101 ? 1.774 -2.718 3.570 1.00 96.00 101 SER A CA 1
ATOM 771 C C . SER A 1 101 ? 0.751 -3.553 4.342 1.00 96.00 101 SER A C 1
ATOM 773 O O . SER A 1 101 ? 0.069 -3.012 5.205 1.00 96.00 101 SER A O 1
ATOM 775 N N . VAL A 1 102 ? 0.670 -4.870 4.109 1.00 95.50 102 VAL A N 1
ATOM 776 C CA . VAL A 1 102 ? -0.257 -5.743 4.861 1.00 95.50 102 VAL A CA 1
ATOM 777 C C . VAL A 1 102 ? 0.070 -5.743 6.356 1.00 95.50 102 VAL A C 1
ATOM 779 O O . VAL A 1 102 ? -0.820 -5.570 7.187 1.00 95.50 102 VAL A O 1
ATOM 782 N N . ARG A 1 103 ? 1.356 -5.864 6.713 1.00 95.06 103 ARG A N 1
ATOM 783 C CA . ARG A 1 103 ? 1.800 -5.793 8.115 1.00 95.06 103 ARG A CA 1
ATOM 784 C C . ARG A 1 103 ? 1.469 -4.446 8.754 1.00 95.06 103 ARG A C 1
ATOM 786 O O . ARG A 1 103 ? 1.093 -4.409 9.919 1.00 95.06 103 ARG A O 1
ATOM 793 N N . ALA A 1 104 ? 1.611 -3.354 8.009 1.00 95.88 104 ALA A N 1
ATOM 794 C CA . ALA A 1 104 ? 1.298 -2.013 8.486 1.00 95.88 104 ALA A CA 1
ATOM 795 C C . ALA A 1 104 ? -0.205 -1.832 8.752 1.00 95.88 104 ALA A C 1
ATOM 797 O O . ALA A 1 104 ? -0.571 -1.343 9.817 1.00 95.88 104 ALA A O 1
ATOM 798 N N . LEU A 1 105 ? -1.066 -2.307 7.843 1.00 95.25 105 LEU A N 1
ATOM 799 C CA . LEU A 1 105 ? -2.524 -2.287 8.028 1.00 95.25 105 LEU A CA 1
ATOM 800 C C . LEU A 1 105 ? -2.951 -3.095 9.264 1.00 95.25 105 LEU A C 1
ATOM 802 O O . LEU A 1 105 ? -3.793 -2.647 10.039 1.00 95.25 105 LEU A O 1
ATOM 806 N N . TYR A 1 106 ? -2.314 -4.243 9.503 1.00 94.19 106 TYR A N 1
ATOM 807 C CA . TYR A 1 106 ? -2.567 -5.036 10.707 1.00 94.19 106 TYR A CA 1
ATOM 808 C C . TYR A 1 106 ? -2.137 -4.294 11.984 1.00 94.19 106 TYR A C 1
ATOM 810 O O . TYR A 1 106 ? -2.899 -4.189 12.942 1.00 94.19 106 TYR A O 1
ATOM 818 N N . LYS A 1 107 ? -0.932 -3.706 11.980 1.00 95.25 107 LYS A N 1
ATOM 819 C CA . LYS A 1 107 ? -0.405 -2.924 13.112 1.00 95.25 107 LYS A CA 1
ATOM 820 C C . LYS A 1 107 ? -1.227 -1.673 13.424 1.00 95.25 107 LYS A C 1
ATOM 822 O O . LYS A 1 107 ? -1.266 -1.259 14.576 1.00 95.25 107 LYS A O 1
ATOM 827 N N . SER A 1 108 ? -1.880 -1.077 12.428 1.00 92.12 108 SER A N 1
ATOM 828 C CA . SER A 1 108 ? -2.709 0.120 12.616 1.00 92.12 108 SER A CA 1
ATOM 829 C C . SER A 1 108 ? -4.053 -0.126 13.316 1.00 92.12 108 SER A C 1
ATOM 831 O O . SER A 1 108 ? -4.782 0.834 13.546 1.00 92.12 108 SER A O 1
ATOM 833 N N . GLY A 1 109 ? -4.380 -1.375 13.670 1.00 89.00 109 GLY A N 1
ATOM 834 C CA . GLY A 1 109 ? -5.589 -1.704 14.431 1.00 89.00 109 GLY A CA 1
ATOM 835 C C . GLY A 1 109 ? -6.826 -2.001 13.579 1.00 89.00 109 GLY A C 1
ATOM 836 O O . GLY A 1 109 ? -7.920 -2.112 14.126 1.00 89.00 109 GLY A O 1
ATOM 837 N N . LEU A 1 110 ? -6.669 -2.165 12.260 1.00 92.38 110 LEU A N 1
ATOM 838 C CA . LEU A 1 110 ? -7.749 -2.624 11.387 1.00 92.38 110 LEU A CA 1
ATOM 839 C C . LEU A 1 110 ? -7.928 -4.138 11.519 1.00 92.38 110 LEU A C 1
ATOM 841 O O . LEU A 1 110 ? -6.962 -4.903 11.455 1.00 92.38 110 LEU A O 1
ATOM 845 N N . LYS A 1 111 ? -9.177 -4.588 11.642 1.00 93.38 111 LYS A N 1
ATOM 846 C CA . LYS A 1 111 ? -9.518 -6.013 11.657 1.00 93.38 111 LYS A CA 1
ATOM 847 C C . LYS A 1 111 ? -9.561 -6.541 10.228 1.00 93.38 111 LYS A C 1
ATOM 849 O O . LYS A 1 111 ? -10.494 -6.252 9.481 1.00 93.38 111 LYS A O 1
ATOM 854 N N . VAL A 1 112 ? -8.550 -7.316 9.850 1.00 93.50 112 VAL A N 1
ATOM 855 C CA . VAL A 1 112 ? -8.477 -7.946 8.527 1.00 93.50 112 VAL A CA 1
ATOM 856 C C . VAL A 1 112 ? -9.316 -9.224 8.525 1.00 93.50 112 VAL A C 1
ATOM 858 O O . VAL A 1 112 ? -9.021 -10.135 9.292 1.00 93.50 112 VAL A O 1
ATOM 861 N N . ILE A 1 113 ? -10.347 -9.295 7.676 1.00 94.06 113 ILE A N 1
ATOM 862 C CA . ILE A 1 113 ? -11.218 -10.484 7.573 1.00 94.06 113 ILE A CA 1
ATOM 863 C C . ILE A 1 113 ? -10.580 -11.527 6.653 1.00 94.06 113 ILE A C 1
ATOM 865 O O . ILE A 1 113 ? -10.399 -12.679 7.035 1.00 94.06 113 ILE A O 1
ATOM 869 N N . TYR A 1 114 ? -10.218 -11.121 5.437 1.00 93.06 114 TYR A N 1
ATOM 870 C CA . TYR A 1 114 ? -9.519 -11.982 4.493 1.00 93.06 114 TYR A CA 1
ATOM 871 C C . TYR A 1 114 ? -8.519 -11.201 3.646 1.00 93.06 114 TYR A C 1
ATOM 873 O O . TYR A 1 114 ? -8.639 -9.991 3.419 1.00 93.06 114 TYR A O 1
ATOM 881 N N . LEU A 1 115 ? -7.528 -11.942 3.160 1.00 95.12 115 LEU A N 1
ATOM 882 C CA . LEU A 1 115 ? -6.464 -11.473 2.290 1.00 95.12 115 LEU A CA 1
ATOM 883 C C . LEU A 1 115 ? -6.505 -12.294 1.001 1.00 95.12 115 LEU A C 1
ATOM 885 O O . LEU A 1 115 ? -6.304 -13.504 1.038 1.00 95.12 115 LEU A O 1
ATOM 889 N N . VAL A 1 116 ? -6.753 -11.644 -0.135 1.00 95.75 116 VAL A N 1
ATOM 890 C CA . VAL A 1 116 ? -6.833 -12.315 -1.442 1.00 95.75 116 VAL A CA 1
ATOM 891 C C . VAL A 1 116 ? -5.870 -11.665 -2.421 1.00 95.75 116 VAL A C 1
ATOM 893 O O . VAL A 1 116 ? -5.811 -10.443 -2.548 1.00 95.75 116 VAL A O 1
ATOM 896 N N . GLU A 1 117 ? -5.129 -12.482 -3.162 1.00 93.88 117 GLU A N 1
ATOM 897 C CA . GLU A 1 117 ? -4.302 -12.020 -4.269 1.00 93.88 117 GLU A CA 1
ATOM 898 C C . GLU A 1 117 ? -5.052 -12.139 -5.605 1.00 93.88 117 GLU A C 1
ATOM 900 O O . GLU A 1 117 ? -5.455 -13.223 -6.011 1.00 93.88 117 GLU A O 1
ATOM 905 N N . LYS A 1 118 ? -5.205 -11.015 -6.311 1.00 95.19 118 LYS A N 1
ATOM 906 C CA . LYS A 1 118 ? -5.760 -10.903 -7.668 1.00 95.19 118 LYS A CA 1
ATOM 907 C C . LYS A 1 118 ? -4.713 -10.330 -8.633 1.00 95.19 118 LYS A C 1
ATOM 909 O O . LYS A 1 118 ? -4.943 -9.323 -9.308 1.00 95.19 118 LYS A O 1
ATOM 914 N N . THR A 1 119 ? -3.522 -10.929 -8.667 1.00 94.06 119 THR A N 1
ATOM 915 C CA . THR A 1 119 ? -2.496 -10.573 -9.661 1.00 94.06 119 THR A CA 1
ATOM 916 C C . THR A 1 119 ? -2.903 -11.140 -11.027 1.00 94.06 119 THR A C 1
ATOM 918 O O . THR A 1 119 ? -3.133 -12.342 -11.123 1.00 94.06 119 THR A O 1
ATOM 921 N N . PRO A 1 120 ? -3.017 -10.316 -12.085 1.00 91.56 120 PRO A N 1
ATOM 922 C CA . PRO A 1 120 ? -3.456 -10.797 -13.391 1.00 91.56 120 PRO A CA 1
ATOM 923 C C . PRO A 1 120 ? -2.378 -11.678 -14.032 1.00 91.56 120 PRO A C 1
ATOM 925 O O . PRO A 1 120 ? -1.250 -11.225 -14.237 1.00 91.56 120 PRO A O 1
ATOM 928 N N . ILE A 1 121 ? -2.743 -12.914 -14.370 1.00 92.06 121 ILE A N 1
ATOM 929 C CA . ILE A 1 121 ? -1.915 -13.855 -15.131 1.00 92.06 121 ILE A CA 1
ATOM 930 C C . ILE A 1 121 ? -2.564 -14.008 -16.514 1.00 92.06 121 ILE A C 1
ATOM 932 O O . ILE A 1 121 ? -3.694 -14.488 -16.591 1.00 92.06 121 ILE A O 1
ATOM 936 N N . PRO A 1 122 ? -1.916 -13.552 -17.601 1.00 93.00 122 PRO A N 1
ATOM 937 C CA . PRO A 1 122 ? -2.475 -13.672 -18.943 1.00 93.00 122 PRO A CA 1
ATOM 938 C C . PRO A 1 122 ? -2.260 -15.080 -19.519 1.00 93.00 122 PRO A C 1
ATOM 940 O O . PRO A 1 122 ? -1.159 -15.620 -19.446 1.00 93.00 122 PRO A O 1
ATOM 943 N N . TYR A 1 123 ? -3.280 -15.635 -20.177 1.00 94.75 123 TYR A N 1
ATOM 944 C CA . TYR A 1 123 ? -3.186 -16.889 -20.935 1.00 94.75 123 TYR A CA 1
ATOM 945 C C . TYR A 1 123 ? -2.681 -16.619 -22.360 1.00 94.75 123 TYR A C 1
ATOM 947 O O . TYR A 1 123 ? -3.475 -16.532 -23.290 1.00 94.75 123 TYR A O 1
ATOM 955 N N . ASN A 1 124 ? -1.367 -16.410 -22.524 1.00 92.75 124 ASN A N 1
ATOM 956 C CA . ASN A 1 124 ? -0.722 -16.137 -23.824 1.00 92.75 124 ASN A CA 1
ATOM 957 C C . ASN A 1 124 ? -1.409 -15.032 -24.663 1.00 92.75 124 ASN A C 1
ATOM 959 O O . ASN A 1 124 ? -1.542 -15.156 -25.876 1.00 92.75 124 ASN A O 1
ATOM 963 N N . GLY A 1 125 ? -1.853 -13.952 -24.008 1.00 94.38 125 GLY A N 1
ATOM 964 C CA . GLY A 1 125 ? -2.492 -12.801 -24.657 1.00 94.38 125 GLY A CA 1
ATOM 965 C C . GLY A 1 125 ? -1.494 -11.869 -25.360 1.00 94.38 125 GLY A C 1
ATOM 966 O O . GLY A 1 125 ? -0.646 -12.294 -26.139 1.00 94.38 125 GLY A O 1
ATOM 967 N N . CYS A 1 126 ? -1.570 -10.565 -25.083 1.00 95.31 126 CYS A N 1
ATOM 968 C CA . CYS A 1 126 ? -0.694 -9.578 -25.718 1.00 95.31 126 CYS A CA 1
ATOM 969 C C . CYS A 1 126 ? 0.799 -9.871 -25.487 1.00 95.31 126 CYS A C 1
ATOM 971 O O . CYS A 1 126 ? 1.232 -10.158 -24.367 1.00 95.31 126 CYS A O 1
ATOM 973 N N . ARG A 1 127 ? 1.602 -9.721 -26.548 1.00 95.62 127 ARG A N 1
ATOM 974 C CA . ARG A 1 127 ? 3.057 -9.905 -26.500 1.00 95.62 127 ARG A CA 1
ATOM 975 C C . ARG A 1 127 ? 3.696 -8.937 -25.487 1.00 95.62 127 ARG A C 1
ATOM 977 O O . ARG A 1 127 ? 3.514 -7.726 -25.623 1.00 95.62 127 ARG A O 1
ATOM 984 N N . PRO A 1 128 ? 4.488 -9.422 -24.509 1.00 93.62 128 PRO A N 1
ATOM 985 C CA . PRO A 1 128 ? 5.175 -8.548 -23.566 1.00 93.62 128 PRO A CA 1
ATOM 986 C C . PRO A 1 128 ? 6.265 -7.709 -24.260 1.00 93.62 128 PRO A C 1
ATOM 988 O O . PRO A 1 128 ? 6.838 -8.147 -25.265 1.00 93.62 128 PRO A O 1
ATOM 991 N N . PRO A 1 129 ? 6.607 -6.523 -23.717 1.00 94.44 129 PRO A N 1
ATOM 992 C CA . PRO A 1 129 ? 7.676 -5.689 -24.256 1.00 94.44 129 PRO A CA 1
ATOM 993 C C . PRO A 1 129 ? 9.004 -6.445 -24.361 1.00 94.44 129 PRO A C 1
ATOM 995 O O . PRO A 1 129 ? 9.335 -7.277 -23.511 1.00 94.44 129 PRO A O 1
ATOM 998 N N . LYS A 1 130 ? 9.797 -6.123 -25.389 1.00 96.19 130 LYS A N 1
ATOM 999 C CA . LYS A 1 130 ? 11.133 -6.703 -25.585 1.00 96.19 130 LYS A CA 1
ATOM 1000 C C . LYS A 1 130 ? 11.975 -6.530 -24.317 1.00 96.19 130 LYS A C 1
ATOM 1002 O O . LYS A 1 130 ? 12.005 -5.450 -23.725 1.00 96.19 130 LYS A O 1
ATOM 1007 N N . LYS A 1 131 ? 12.701 -7.584 -23.926 1.00 94.62 131 LYS A N 1
ATOM 1008 C CA . LYS A 1 131 ? 13.643 -7.536 -22.799 1.00 94.62 131 LYS A CA 1
ATOM 1009 C C . LYS A 1 131 ? 14.609 -6.366 -23.000 1.00 94.62 131 LYS A C 1
ATOM 1011 O O . LYS A 1 131 ? 15.277 -6.273 -24.031 1.00 94.62 131 LYS A O 1
ATOM 1016 N N . ARG A 1 132 ? 14.664 -5.468 -22.015 1.00 93.62 132 ARG A N 1
ATOM 1017 C CA . ARG A 1 132 ? 15.550 -4.303 -22.045 1.00 93.62 132 ARG A CA 1
ATOM 1018 C C . ARG A 1 132 ? 17.007 -4.780 -22.069 1.00 93.62 132 ARG A C 1
ATOM 1020 O O . ARG A 1 132 ? 17.392 -5.596 -21.233 1.00 93.62 132 ARG A O 1
ATOM 1027 N N . ARG A 1 133 ? 17.795 -4.268 -23.018 1.00 93.75 133 ARG A N 1
ATOM 1028 C CA . ARG A 1 133 ? 19.258 -4.397 -23.025 1.00 93.75 133 ARG A CA 1
ATOM 1029 C C . ARG A 1 133 ? 19.772 -3.493 -21.902 1.00 93.75 133 ARG A C 1
ATOM 1031 O O . ARG A 1 133 ? 19.401 -2.319 -21.872 1.00 93.75 133 ARG A O 1
ATOM 1038 N N . LYS A 1 134 ? 20.452 -4.062 -20.913 1.00 76.44 134 LYS A N 1
ATOM 1039 C CA . LYS A 1 134 ? 21.196 -3.268 -19.934 1.00 76.44 134 LYS A CA 1
ATOM 1040 C C . LYS A 1 134 ? 22.599 -3.070 -20.464 1.00 76.44 134 LYS A C 1
ATOM 1042 O O . LYS A 1 134 ? 23.075 -4.026 -21.111 1.00 76.44 134 LYS A O 1
#

Secondary structure (DSSP, 8-state):
-----------------PPP-PEEEEEEEE-SS-EEEEEEETTS-EEEEEETTTTT--GGGGGSHHHHHHHHHHHHHHHHHHT--EEEEEEES--TTHHHHHHHHHHTT-EEEEEEE-----SS-SPPPPPPP-

Foldseek 3Di:
DDDDPPPDPPDPPDDDDQDPAFEWEWEWEADQQKIKIWIAGPVRHTQDIFILVNVPQDGNSRLDLVSLLVRLLVVLVSCVVVRHQEYEYEYEDDGPNGVSSVVSNVVSRRHYPYYYYDYDDDPPPDDDDDDDDD

Mean predicted aligned error: 8.31 Å

pLDDT: mean 88.56, std 12.99, range [44.5, 97.38]

Solvent-accessible surface area (backbone atoms only — not comparable to full-atom values): 7644 Å² total; per-residue (Å²): 137,86,84,80,80,79,79,73,80,83,70,78,83,74,68,77,81,75,75,78,72,40,59,32,34,35,41,38,41,16,41,74,59,37,26,40,38,36,37,22,42,80,86,68,52,76,78,47,72,35,21,9,54,77,77,67,38,57,74,76,52,11,34,34,41,64,33,15,22,55,23,26,45,52,45,43,55,53,35,51,75,73,45,34,48,35,32,36,39,40,34,28,62,88,14,69,18,49,66,41,21,55,52,28,35,51,72,66,68,43,44,70,77,49,79,45,80,65,54,89,78,77,85,84,60,85,83,75,79,78,83,79,84,127

Sequence (134 aa):
MKTYKKKFPAQPFFSPLKKKSEIGTIYLQSTRNNTILTLVDHQGNGK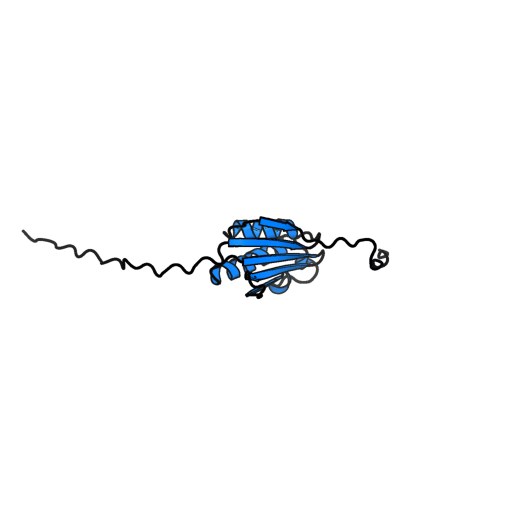GWASSGSIGFQHSRKSTTYAAQAAAENIAKQAIKLGIDTVNIIMKGLGYGKQSSVRALYKSGLKVIYLVEKTPIPYNGCRPPKKRRK

Nearest PDB structures (foldseek):
  8buu-assembly1_k  TM=9.770E-01  e=2.402E-16  Bacillus subtilis subsp. subtilis str. 168
  7p7t-assembly1_l  TM=9.614E-01  e=9.909E-16  Enterococcus faecalis
  3j9m-assembly1_AI  TM=8.589E-01  e=1.687E-14  Homo sapiens
  6zm6-assembly1_AI  TM=8.636E-01  e=3.213E-14  Homo sapiens
  8oip-assembly1_Ai  TM=8.644E-01  e=5.044E-14  Sus scrofa

InterPro domains:
  IPR001971 Small ribosomal subunit protein uS11 [MF_01310] (2-134)
  IPR001971 Small ribosomal subunit protein uS11 [PF00411] (24-133)
  IPR001971 Small ribosomal subunit protein uS11 [PIRSF002131] (18-133)
  IPR001971 Small ribosomal subunit protein uS11 [PTHR11759] (18-133)
  IPR036967 Small ribosomal subunit protein uS11 superfamily [G3DSA:3.30.420.80] (15-134)

Radius of gyration: 22.15 Å; Cα contacts (8 Å, |Δi|>4): 244; chains: 1; bounding box: 47×35×90 Å

Organism: NCBI:txid312850